Protein AF-A0A656JPW3-F1 (afdb_monomer_lite)

Radius of gyration: 21.82 Å; chains: 1; bounding box: 52×33×57 Å

Foldseek 3Di:
DVVVLVVLLVVCVVDLDLDAPLVVCCVPVNNVRSVVVVVVVVVVVVVVVVVVLVVQLVVCCVVPVVDHSVVSSVVVVVVVVVVVVDDPVVVVVVVVVVVVVVVVVVVVVVVVLVVCLVVVVPCPPDVDDRYPCVCQVCCGVCNVPPVVVVVVVVVVVVVPPPPSVVSSVLSVDPDNVVSD

InterPro domains:
  IPR004841 Amino acid permease/SLC12A domain [PF00324] (1-180)

Secondary structure (DSSP, 8-state):
-HHHHHHHHHHHHHS--S--HHHHHHHHH-HHHHHHHHHHHHHHHHHHHHHHHHHHHHHHHHH-TTS-HHHHHHHHHHHHHHHTTS-HHHHHHHHHHHHHHHHHHHHHHHHHHHHHHHHTTTTTTS----STTHHHHTTSS-TTHHHHHHHHHHHHHHHTTTHHHHHHHHHTSSSHHHH-

pLDDT: mean 81.05, std 12.0, range [49.03, 95.62]

Structure (mmCIF, N/CA/C/O backbone):
data_AF-A0A656JPW3-F1
#
_entry.id   AF-A0A656JPW3-F1
#
loop_
_atom_site.group_PDB
_atom_site.id
_atom_site.type_symbol
_atom_site.label_atom_id
_atom_site.label_alt_id
_atom_site.label_comp_id
_atom_site.label_asym_id
_atom_site.label_entity_id
_atom_site.label_seq_id
_atom_site.pdbx_PDB_ins_code
_atom_site.Cartn_x
_atom_site.Cartn_y
_atom_site.Cartn_z
_atom_site.occupancy
_atom_site.B_iso_or_equiv
_atom_site.auth_seq_id
_atom_site.auth_comp_id
_atom_site.auth_asym_id
_atom_site.auth_atom_id
_atom_site.pdbx_PDB_model_num
ATOM 1 N N . MET A 1 1 ? 6.570 -4.976 11.801 1.00 69.94 1 MET A N 1
ATOM 2 C CA . MET A 1 1 ? 5.221 -5.452 11.426 1.00 69.94 1 MET A CA 1
ATOM 3 C C . MET A 1 1 ? 4.804 -6.684 12.215 1.00 69.94 1 MET A C 1
ATOM 5 O O . MET A 1 1 ? 3.987 -6.514 13.102 1.00 69.94 1 MET A O 1
ATOM 9 N N . TYR A 1 2 ? 5.396 -7.869 12.008 1.00 79.69 2 TYR A N 1
ATOM 10 C CA . TYR A 1 2 ? 4.978 -9.101 12.711 1.00 79.69 2 TYR A CA 1
ATOM 11 C C . TYR A 1 2 ? 4.865 -8.956 14.239 1.00 79.69 2 TYR A C 1
ATOM 13 O O . TYR A 1 2 ? 3.821 -9.241 14.807 1.00 79.69 2 TYR A O 1
ATOM 21 N N . MET A 1 3 ? 5.908 -8.436 14.896 1.00 84.44 3 MET A N 1
ATOM 22 C CA . MET A 1 3 ? 5.901 -8.243 16.354 1.00 84.44 3 MET A CA 1
ATOM 23 C C . MET A 1 3 ? 4.802 -7.277 16.823 1.00 84.44 3 MET A C 1
ATOM 25 O O . MET A 1 3 ? 4.197 -7.504 17.862 1.00 84.44 3 MET A O 1
ATOM 29 N N . VAL A 1 4 ? 4.526 -6.228 16.040 1.00 81.44 4 VAL A N 1
ATOM 30 C CA . VAL A 1 4 ? 3.482 -5.237 16.346 1.00 81.44 4 VAL A CA 1
ATOM 31 C C . VAL A 1 4 ? 2.101 -5.870 16.202 1.00 81.44 4 VAL A C 1
ATOM 33 O O . VAL A 1 4 ? 1.306 -5.780 17.127 1.00 81.44 4 VAL A O 1
ATOM 36 N N . MET A 1 5 ? 1.844 -6.573 15.095 1.00 78.50 5 MET A N 1
ATOM 37 C CA . MET A 1 5 ? 0.571 -7.269 14.869 1.00 78.50 5 MET A CA 1
ATOM 38 C C . MET A 1 5 ? 0.329 -8.368 15.898 1.00 78.50 5 MET A C 1
ATOM 40 O O . MET A 1 5 ? -0.786 -8.522 16.377 1.00 78.50 5 MET A O 1
ATOM 44 N N . ARG A 1 6 ? 1.378 -9.098 16.289 1.00 81.62 6 ARG A N 1
ATOM 45 C CA . ARG A 1 6 ? 1.286 -10.121 17.328 1.00 81.62 6 ARG A CA 1
ATOM 46 C C . ARG A 1 6 ? 0.940 -9.517 18.687 1.00 81.62 6 ARG A C 1
ATOM 48 O O . ARG A 1 6 ? -0.006 -9.972 19.314 1.00 81.62 6 ARG A O 1
ATOM 55 N N . ALA A 1 7 ? 1.671 -8.489 19.123 1.00 81.88 7 ALA A N 1
ATOM 56 C CA . ALA A 1 7 ? 1.372 -7.800 20.379 1.00 81.88 7 ALA A CA 1
ATOM 57 C C . ALA A 1 7 ? -0.050 -7.219 20.371 1.00 81.88 7 ALA A C 1
ATOM 59 O O . ALA A 1 7 ? -0.747 -7.235 21.381 1.00 81.88 7 ALA A O 1
ATOM 60 N N . LEU A 1 8 ? -0.497 -6.740 19.211 1.00 76.12 8 LEU A N 1
ATOM 61 C CA . LEU A 1 8 ? -1.837 -6.216 19.030 1.00 76.12 8 LEU A CA 1
ATOM 62 C C . LEU A 1 8 ? -2.919 -7.302 19.095 1.00 76.12 8 LEU A C 1
ATOM 64 O O . LEU A 1 8 ? -3.927 -7.102 19.765 1.00 76.12 8 LEU A O 1
ATOM 68 N N . GLY A 1 9 ? -2.690 -8.459 18.474 1.00 74.69 9 GLY A N 1
ATOM 69 C CA . GLY A 1 9 ? -3.560 -9.628 18.606 1.00 74.69 9 GLY A CA 1
ATOM 70 C C . GLY A 1 9 ? -3.646 -10.121 20.053 1.00 74.69 9 GLY A C 1
ATOM 71 O O . GLY A 1 9 ? -4.737 -10.392 20.544 1.00 74.69 9 GLY A O 1
ATOM 72 N N . GLU A 1 10 ? -2.522 -10.148 20.775 1.00 79.94 10 GLU A N 1
ATOM 73 C CA . GLU A 1 10 ? -2.488 -10.495 22.203 1.00 79.94 10 GLU A CA 1
ATOM 74 C C . GLU A 1 10 ? -3.318 -9.506 23.051 1.00 79.94 10 GLU A C 1
ATOM 76 O O . GLU A 1 10 ? -4.074 -9.936 23.924 1.00 79.94 10 GLU A O 1
ATOM 81 N N . MET A 1 11 ? -3.262 -8.198 22.756 1.00 79.00 11 MET A N 1
ATOM 82 C CA . MET A 1 11 ? -4.118 -7.189 23.403 1.00 79.00 11 MET A CA 1
ATOM 83 C C . MET A 1 11 ? -5.605 -7.365 23.059 1.00 79.00 11 MET A C 1
ATOM 85 O O . MET A 1 11 ? -6.440 -7.265 23.956 1.00 79.00 11 MET A O 1
ATOM 89 N N . ALA A 1 12 ? -5.933 -7.677 21.801 1.00 72.50 12 ALA A N 1
ATOM 90 C CA . ALA A 1 12 ? -7.311 -7.884 21.350 1.00 72.50 12 ALA A CA 1
ATOM 91 C C . ALA A 1 12 ? -7.969 -9.132 21.955 1.00 72.50 12 ALA A C 1
ATOM 93 O O . ALA A 1 12 ? -9.165 -9.129 22.234 1.00 72.50 12 ALA A O 1
ATOM 94 N N . VAL A 1 13 ? -7.191 -10.189 22.207 1.00 72.38 13 VAL A N 1
ATOM 95 C CA . VAL A 1 13 ? -7.669 -11.386 22.917 1.00 72.38 13 VAL A CA 1
ATOM 96 C C . VAL A 1 13 ? -7.864 -11.109 24.410 1.00 72.38 13 VAL A C 1
ATOM 98 O O . VAL A 1 13 ? -8.792 -11.642 25.017 1.00 72.38 13 VAL A O 1
ATOM 101 N N . HIS A 1 14 ? -6.993 -10.297 25.013 1.00 74.31 14 HIS A N 1
ATOM 102 C CA . HIS A 1 14 ? -7.036 -10.008 26.445 1.00 74.31 14 HIS A CA 1
ATOM 103 C C . HIS A 1 14 ? -8.151 -9.020 26.832 1.00 74.31 14 HIS A C 1
ATOM 105 O O . HIS A 1 14 ? -8.774 -9.188 27.880 1.00 74.31 14 HIS A O 1
ATOM 111 N N . ASP A 1 15 ? -8.404 -7.989 26.023 1.00 71.56 15 ASP A N 1
ATOM 112 C CA . ASP A 1 15 ? -9.469 -7.000 26.244 1.00 71.56 15 ASP A CA 1
ATOM 113 C C . ASP A 1 15 ? -10.287 -6.826 24.952 1.00 71.56 15 ASP A C 1
ATOM 115 O O . ASP A 1 15 ? -10.040 -5.883 24.201 1.00 71.56 15 ASP A O 1
ATOM 119 N N . PRO A 1 16 ? -11.222 -7.751 24.647 1.00 65.69 16 PRO A N 1
ATOM 120 C CA . PRO A 1 16 ? -11.984 -7.743 23.403 1.00 65.69 16 PRO A CA 1
ATOM 121 C C . PRO A 1 16 ? -12.999 -6.600 23.417 1.00 65.69 16 PRO A C 1
ATOM 123 O O . PRO A 1 16 ? -14.153 -6.740 23.825 1.00 65.69 16 PRO A O 1
ATOM 126 N N . VAL A 1 17 ? -12.546 -5.438 22.969 1.00 65.94 17 VAL A N 1
ATOM 127 C CA . VAL A 1 17 ? -13.370 -4.256 22.753 1.00 65.94 17 VAL A CA 1
ATOM 128 C C . VAL A 1 17 ? -13.544 -4.044 21.258 1.00 65.94 17 VAL A C 1
ATOM 130 O O . VAL A 1 17 ? -12.589 -4.122 20.491 1.00 65.94 17 VAL A O 1
ATOM 133 N N . SER A 1 18 ? -14.752 -3.672 20.839 1.00 57.78 18 SER A N 1
ATOM 134 C CA . SER A 1 18 ? -15.059 -3.225 19.471 1.00 57.78 18 SER A CA 1
ATOM 135 C C . SER A 1 18 ? -14.461 -1.840 19.152 1.00 57.78 18 SER A C 1
ATOM 137 O O . SER A 1 18 ? -15.008 -1.072 18.365 1.00 57.78 18 SER A O 1
ATOM 139 N N . GLY A 1 19 ? -13.383 -1.459 19.841 1.00 58.56 19 GLY A N 1
ATOM 140 C CA . GLY A 1 19 ? -12.684 -0.193 19.681 1.00 58.56 19 GLY A CA 1
ATOM 141 C C . GLY A 1 19 ? -11.469 -0.341 18.768 1.00 58.56 19 GLY A C 1
ATOM 142 O O . GLY A 1 19 ? -10.720 -1.307 18.862 1.00 58.56 19 GLY A O 1
ATOM 143 N N . SER A 1 20 ? -11.239 0.666 17.922 1.00 66.44 20 SER A N 1
ATOM 144 C CA . SER A 1 20 ? -10.000 0.822 17.143 1.00 66.44 20 SER A CA 1
ATOM 145 C C . SER A 1 20 ? -8.768 0.945 18.060 1.00 66.44 20 SER A C 1
ATOM 147 O O . SER A 1 20 ? -8.898 1.222 19.250 1.00 66.44 20 SER A O 1
ATOM 149 N N . PHE A 1 21 ? -7.552 0.820 17.522 1.00 75.06 21 PHE A N 1
ATOM 150 C CA . PHE A 1 21 ? -6.268 0.919 18.244 1.00 75.06 21 PHE A CA 1
ATOM 151 C C . PHE A 1 21 ? -6.128 2.134 19.163 1.00 75.06 21 PHE A C 1
ATOM 153 O O . PHE A 1 21 ? -5.465 2.074 20.199 1.00 75.06 21 PHE A O 1
ATOM 160 N N . SER A 1 22 ? -6.793 3.231 18.801 1.00 80.38 22 SER A N 1
ATOM 161 C CA . SER A 1 22 ? -6.929 4.430 19.628 1.00 80.38 22 SER A CA 1
ATOM 162 C C . SER A 1 22 ? -7.501 4.126 21.023 1.00 80.38 22 SER A C 1
ATOM 164 O O . SER A 1 22 ? -7.092 4.750 22.002 1.00 80.38 22 SER A O 1
ATOM 166 N N . HIS A 1 23 ? -8.378 3.128 21.154 1.00 81.94 23 HIS A N 1
ATOM 167 C CA . HIS A 1 23 ? -8.926 2.669 22.428 1.00 81.94 23 HIS A CA 1
ATOM 168 C C . HIS A 1 23 ? -7.860 2.012 23.312 1.00 81.94 23 HIS A C 1
ATOM 170 O O . HIS A 1 23 ? -7.708 2.407 24.468 1.00 81.94 23 HIS A O 1
ATOM 176 N N . TYR A 1 24 ? -7.066 1.078 22.775 1.00 81.50 24 TYR A N 1
ATOM 177 C CA . TYR A 1 24 ? -5.960 0.472 23.525 1.00 81.50 24 TYR A CA 1
ATOM 178 C C . TYR A 1 24 ? -4.934 1.532 23.946 1.00 81.50 24 TYR A C 1
ATOM 180 O O . TYR A 1 24 ? -4.525 1.575 25.106 1.00 81.50 24 TYR A O 1
ATOM 188 N N . ALA A 1 25 ? -4.588 2.462 23.053 1.00 84.94 25 ALA A N 1
ATOM 189 C CA . ALA A 1 25 ? -3.702 3.576 23.390 1.00 84.94 25 ALA A CA 1
ATOM 190 C C . ALA A 1 25 ? -4.302 4.497 24.468 1.00 84.94 25 ALA A C 1
ATOM 192 O O . ALA A 1 25 ? -3.597 4.898 25.391 1.00 84.94 25 ALA A O 1
ATOM 193 N N . THR A 1 26 ? -5.608 4.774 24.416 1.00 85.88 26 THR A N 1
ATOM 194 C CA . THR A 1 26 ? -6.315 5.538 25.457 1.00 85.88 26 THR A CA 1
ATOM 195 C C . THR A 1 26 ? -6.222 4.844 26.811 1.00 85.88 26 THR A C 1
ATOM 197 O O . THR A 1 26 ? -5.930 5.490 27.818 1.00 85.88 26 THR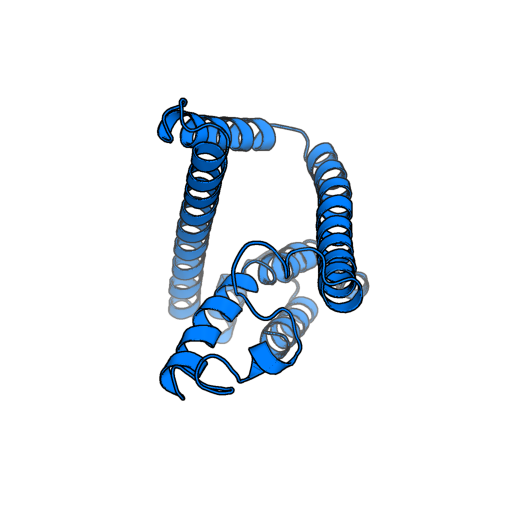 A O 1
ATOM 200 N N . ARG A 1 27 ? -6.452 3.528 26.839 1.00 84.19 27 ARG A N 1
ATOM 201 C CA . ARG A 1 27 ? -6.512 2.737 28.069 1.00 84.19 27 ARG A CA 1
ATOM 202 C C . ARG A 1 27 ? -5.145 2.545 28.722 1.00 84.19 27 ARG A C 1
ATOM 204 O O . ARG A 1 27 ? -5.047 2.672 29.939 1.00 84.19 27 ARG A O 1
ATOM 211 N N . TYR A 1 28 ? -4.108 2.260 27.937 1.00 85.31 28 TYR A N 1
ATOM 212 C CA . TYR A 1 28 ? -2.777 1.929 28.461 1.00 85.31 28 TYR A CA 1
ATOM 213 C C . TYR A 1 28 ? -1.802 3.112 28.502 1.00 85.31 28 TYR A C 1
ATOM 215 O O . TYR A 1 28 ? -0.881 3.104 29.314 1.00 85.31 28 TYR A O 1
ATOM 223 N N . MET A 1 29 ? -1.985 4.129 27.653 1.00 87.56 29 MET A N 1
ATOM 224 C CA . MET A 1 29 ? -1.069 5.279 27.533 1.00 87.56 29 MET A CA 1
ATOM 225 C C . MET A 1 29 ? -1.736 6.629 27.838 1.00 87.56 29 MET A C 1
ATOM 227 O O . MET A 1 29 ? -1.059 7.655 27.897 1.00 87.56 29 MET A O 1
ATOM 231 N N . GLY A 1 30 ? -3.050 6.636 28.067 1.00 90.88 30 GLY A N 1
ATOM 232 C CA . GLY A 1 30 ? -3.829 7.806 28.456 1.00 90.88 30 GLY A CA 1
ATOM 233 C C . GLY A 1 30 ? -4.566 8.494 27.295 1.00 90.88 30 GLY A C 1
ATOM 234 O O . GLY A 1 30 ? -4.285 8.244 26.120 1.00 90.88 30 GLY A O 1
ATOM 235 N N . PRO A 1 31 ? -5.507 9.410 27.604 1.00 90.12 31 PRO A N 1
ATOM 236 C CA . PRO A 1 31 ? -6.435 9.980 26.619 1.00 90.12 31 PRO A CA 1
ATOM 237 C C . PRO A 1 31 ? -5.765 10.718 25.457 1.00 90.12 31 PRO A C 1
ATOM 239 O O . PRO A 1 31 ? -6.225 10.639 24.320 1.00 90.12 31 PRO A O 1
ATOM 242 N N . LEU A 1 32 ? -4.657 11.416 25.726 1.00 91.56 32 LEU A N 1
ATOM 243 C CA . LEU A 1 32 ? -3.935 12.171 24.703 1.00 91.56 32 LEU A CA 1
ATOM 244 C C . LEU A 1 32 ? -3.265 11.248 23.676 1.00 91.56 32 LEU A C 1
ATOM 246 O O . LEU A 1 32 ? -3.325 11.527 22.481 1.00 91.56 32 LEU A O 1
ATOM 250 N N . ALA A 1 33 ? -2.682 10.132 24.122 1.00 89.19 33 ALA A N 1
ATOM 251 C CA . ALA A 1 33 ? -2.064 9.151 23.232 1.00 89.19 33 ALA A CA 1
ATOM 252 C C . ALA A 1 33 ? -3.105 8.512 22.302 1.00 89.19 33 ALA A C 1
ATOM 254 O O . ALA A 1 33 ? -2.881 8.411 21.096 1.00 89.19 33 ALA A O 1
ATOM 255 N N . GLY A 1 34 ? -4.272 8.159 22.845 1.00 87.19 34 GLY A N 1
ATOM 256 C CA . GLY A 1 34 ? -5.393 7.655 22.057 1.00 87.19 34 GLY A CA 1
ATOM 257 C C . GLY A 1 34 ? -5.899 8.652 21.019 1.00 87.19 34 GLY A C 1
ATOM 258 O O . GLY A 1 34 ? -6.069 8.287 19.854 1.00 87.19 34 GLY A O 1
ATOM 259 N N . PHE A 1 35 ? -6.085 9.916 21.408 1.00 88.88 35 PHE A N 1
ATOM 260 C CA . PHE A 1 35 ? -6.521 10.979 20.499 1.00 88.88 35 PHE A CA 1
ATOM 261 C C . PHE A 1 35 ? -5.536 11.192 19.343 1.00 88.88 35 PHE A C 1
ATOM 263 O O . PHE A 1 35 ? -5.941 11.189 18.181 1.00 88.88 35 PHE A O 1
ATOM 270 N N . VAL A 1 36 ? -4.241 11.333 19.645 1.00 93.06 36 VAL A N 1
ATOM 271 C CA . VAL A 1 36 ? -3.200 11.536 18.625 1.00 93.06 36 VAL A CA 1
ATOM 272 C C . VAL A 1 36 ? -3.123 10.337 17.683 1.00 93.06 36 VAL A C 1
ATOM 274 O O . VAL A 1 36 ? -3.071 10.528 16.468 1.00 93.06 36 VAL A O 1
ATOM 277 N N . LEU A 1 37 ? -3.164 9.112 18.215 1.00 89.88 37 LEU A N 1
ATOM 278 C CA . LEU A 1 37 ? -3.122 7.896 17.404 1.00 89.88 37 LEU A CA 1
ATOM 279 C C . LEU A 1 37 ? -4.338 7.794 16.475 1.00 89.88 37 LEU A C 1
ATOM 281 O O . LEU A 1 37 ? -4.177 7.499 15.295 1.00 89.88 37 LEU A O 1
ATOM 285 N N . GLY A 1 38 ? -5.538 8.084 16.988 1.00 87.38 38 GLY A N 1
ATOM 286 C CA . GLY A 1 38 ? -6.774 8.051 16.205 1.00 87.38 38 GLY A CA 1
ATOM 287 C C . GLY A 1 38 ? -6.758 9.043 15.042 1.00 87.38 38 GLY A C 1
ATOM 288 O O . GLY A 1 38 ? -7.073 8.672 13.914 1.00 87.38 38 GLY A O 1
ATOM 289 N N . TRP A 1 39 ? -6.323 10.283 15.282 1.00 91.94 39 TRP A N 1
ATOM 290 C CA . TRP A 1 39 ? -6.190 11.277 14.213 1.00 91.94 39 TRP A CA 1
ATOM 291 C C . TRP A 1 39 ? -5.082 10.945 13.224 1.00 91.94 39 TRP A C 1
ATOM 293 O O . TRP A 1 39 ? -5.279 11.100 12.023 1.00 91.94 39 TRP A O 1
ATOM 303 N N . THR A 1 40 ? -3.937 10.464 13.708 1.00 90.38 40 THR A N 1
ATOM 304 C CA . THR A 1 40 ? -2.831 10.041 12.836 1.00 90.38 40 THR A CA 1
ATOM 305 C C . THR A 1 40 ? -3.289 8.942 11.883 1.00 90.38 40 THR A C 1
ATOM 307 O O . THR A 1 40 ? -3.029 9.031 10.689 1.00 90.38 40 THR A O 1
ATOM 310 N N . TYR A 1 41 ? -4.040 7.965 12.392 1.00 87.12 41 TYR A N 1
ATOM 311 C CA . TYR A 1 41 ? -4.632 6.901 11.586 1.00 87.12 41 TYR A CA 1
ATOM 312 C C . TYR A 1 41 ? -5.666 7.429 10.582 1.00 87.12 41 TYR A C 1
ATOM 314 O O . TYR A 1 41 ? -5.639 7.073 9.410 1.00 87.12 41 TYR A O 1
ATOM 322 N N . ALA A 1 42 ? -6.547 8.344 10.999 1.00 88.94 42 ALA A N 1
ATOM 323 C CA . ALA A 1 42 ? -7.513 8.952 10.083 1.00 88.94 42 ALA A CA 1
ATOM 324 C C . ALA A 1 42 ? -6.827 9.703 8.924 1.00 88.94 42 ALA A C 1
ATOM 326 O O . ALA A 1 42 ? -7.245 9.580 7.773 1.00 88.94 42 ALA A O 1
ATOM 327 N N . PHE A 1 43 ? -5.761 10.458 9.205 1.00 91.75 43 PHE A N 1
ATOM 328 C CA . PHE A 1 43 ? -4.980 11.134 8.167 1.00 91.75 43 PHE A CA 1
ATOM 329 C C . PHE A 1 43 ? -4.243 10.153 7.259 1.00 91.75 43 PHE A C 1
ATOM 331 O O . PHE A 1 43 ? -4.211 10.360 6.048 1.00 91.75 43 PHE A O 1
ATOM 338 N N . GLU A 1 44 ? -3.678 9.091 7.825 1.00 89.62 44 GLU A N 1
ATOM 339 C CA . GLU A 1 44 ? -3.016 8.028 7.074 1.00 89.62 44 GLU A CA 1
ATOM 340 C C . GLU A 1 44 ? -3.981 7.369 6.077 1.00 89.62 44 GLU A C 1
ATOM 342 O O . GLU A 1 44 ? -3.690 7.360 4.881 1.00 89.62 44 GLU A O 1
ATOM 347 N N . MET A 1 45 ? -5.186 6.995 6.511 1.00 88.00 45 MET A N 1
ATOM 348 C CA . MET A 1 45 ? -6.233 6.453 5.636 1.00 88.00 45 MET A CA 1
ATOM 349 C C . MET A 1 45 ? -6.638 7.405 4.498 1.00 88.00 45 MET A C 1
ATOM 351 O O . MET A 1 45 ? -6.837 6.974 3.360 1.00 88.00 45 MET A O 1
ATOM 355 N N . ILE A 1 46 ? -6.727 8.715 4.763 1.00 91.25 46 ILE A N 1
ATOM 356 C CA . ILE A 1 46 ? -7.006 9.719 3.720 1.00 91.25 46 ILE A CA 1
ATOM 357 C C . ILE A 1 46 ? -5.867 9.769 2.695 1.00 91.25 46 ILE A C 1
ATOM 359 O O . ILE A 1 46 ? -6.118 9.805 1.490 1.00 91.25 46 ILE A O 1
ATOM 363 N N . ILE A 1 47 ? -4.617 9.776 3.160 1.00 91.81 47 ILE A N 1
ATOM 364 C CA . ILE A 1 47 ? -3.437 9.844 2.292 1.00 91.81 47 ILE A CA 1
ATOM 365 C C . ILE A 1 47 ? -3.339 8.593 1.415 1.00 91.81 47 ILE A C 1
ATOM 367 O O . ILE A 1 47 ? -3.101 8.726 0.215 1.00 91.81 47 ILE A O 1
ATOM 371 N N . VAL A 1 48 ? -3.563 7.402 1.977 1.00 90.25 48 VAL A N 1
ATOM 372 C CA . VAL A 1 48 ? -3.565 6.133 1.230 1.00 90.25 48 VAL A CA 1
ATOM 373 C C . VAL A 1 48 ? -4.639 6.150 0.142 1.00 90.25 48 VAL A C 1
ATOM 375 O O . VAL A 1 48 ? -4.339 5.884 -1.019 1.00 90.25 48 VAL A O 1
ATOM 378 N N . CYS A 1 49 ? -5.859 6.583 0.471 1.00 89.94 49 CYS A N 1
ATOM 379 C CA . CYS A 1 49 ? -6.941 6.713 -0.507 1.00 89.94 49 CYS A CA 1
ATOM 380 C C . CYS A 1 49 ? -6.567 7.650 -1.673 1.00 89.94 49 CYS A C 1
ATOM 382 O O . CYS A 1 49 ? -6.777 7.323 -2.844 1.00 89.94 49 CYS A O 1
ATOM 384 N N . LEU A 1 50 ? -5.952 8.802 -1.381 1.00 91.50 50 LEU A N 1
ATOM 385 C CA . LEU A 1 50 ? -5.471 9.724 -2.415 1.00 91.50 50 LEU A CA 1
ATOM 386 C C . LEU A 1 50 ? -4.355 9.110 -3.269 1.00 91.50 50 LEU A C 1
ATOM 388 O O . LEU A 1 50 ? -4.328 9.328 -4.486 1.00 91.50 50 LEU A O 1
ATOM 392 N N . ALA A 1 51 ? -3.446 8.353 -2.653 1.00 91.31 51 ALA A N 1
ATOM 393 C CA . ALA A 1 51 ? -2.371 7.661 -3.351 1.00 91.31 51 ALA A CA 1
ATOM 394 C C . ALA A 1 51 ? -2.927 6.619 -4.333 1.00 91.31 51 ALA A C 1
ATOM 396 O O . ALA A 1 51 ? -2.537 6.629 -5.502 1.00 91.31 51 ALA A O 1
ATOM 397 N N . ASP A 1 52 ? -3.892 5.802 -3.910 1.00 90.94 52 ASP A N 1
ATOM 398 C CA . ASP A 1 52 ? -4.508 4.762 -4.742 1.00 90.94 52 ASP A CA 1
ATOM 399 C C . ASP A 1 52 ? -5.276 5.346 -5.931 1.00 90.94 52 ASP A C 1
ATOM 401 O O . ASP A 1 52 ? -5.101 4.911 -7.073 1.00 90.94 52 ASP A O 1
ATOM 405 N N . VAL A 1 53 ? -6.081 6.386 -5.700 1.00 92.38 53 VAL A N 1
ATOM 406 C CA . VAL A 1 53 ? -6.830 7.068 -6.768 1.00 92.38 53 VAL A CA 1
ATOM 407 C C . VAL A 1 53 ? -5.879 7.736 -7.768 1.00 92.38 53 VAL A C 1
ATOM 409 O O . VAL A 1 53 ? -6.111 7.700 -8.981 1.00 92.38 53 VAL A O 1
ATOM 412 N N . THR A 1 54 ? -4.774 8.307 -7.284 1.00 92.06 54 THR A N 1
ATOM 413 C CA . THR A 1 54 ? -3.737 8.896 -8.141 1.00 92.06 54 THR A CA 1
ATOM 414 C C . THR A 1 54 ? -3.024 7.825 -8.963 1.00 92.06 54 THR A C 1
ATOM 416 O O . THR A 1 54 ? -2.863 7.997 -10.173 1.00 92.06 54 THR A O 1
ATOM 419 N N . ALA A 1 55 ? -2.636 6.709 -8.342 1.00 91.62 55 ALA A N 1
ATOM 420 C CA . ALA A 1 55 ? -2.006 5.580 -9.019 1.00 91.62 55 ALA A CA 1
ATOM 421 C C . ALA A 1 55 ? -2.923 5.011 -10.110 1.00 91.62 55 ALA A C 1
ATOM 423 O O . ALA A 1 55 ? -2.488 4.847 -11.251 1.00 91.62 55 ALA A O 1
ATOM 424 N N . PHE A 1 56 ? -4.209 4.816 -9.807 1.00 92.94 56 PHE A N 1
ATOM 425 C CA . PHE A 1 56 ? -5.217 4.408 -10.785 1.00 92.94 56 PHE A CA 1
ATOM 426 C C . PHE A 1 56 ? -5.285 5.378 -11.973 1.00 92.94 56 PHE A C 1
ATOM 428 O O . PHE A 1 56 ? -5.216 4.952 -13.125 1.00 92.94 56 PHE A O 1
ATOM 435 N N . GLY A 1 57 ? -5.344 6.688 -11.714 1.00 92.00 57 GLY A N 1
ATOM 436 C CA . GLY A 1 57 ? -5.354 7.707 -12.765 1.00 92.00 57 GLY A CA 1
ATOM 437 C C . GLY A 1 57 ? -4.094 7.701 -13.640 1.00 92.00 57 GLY A C 1
ATOM 438 O O . GLY A 1 57 ? -4.186 7.916 -14.850 1.00 92.00 57 GLY A O 1
ATOM 439 N N . ILE A 1 58 ? -2.920 7.429 -13.061 1.00 92.50 58 ILE A N 1
ATOM 440 C CA . ILE A 1 58 ? -1.658 7.285 -13.804 1.00 92.50 58 ILE A CA 1
ATOM 441 C C . ILE A 1 58 ? -1.702 6.045 -14.700 1.00 92.50 58 ILE A C 1
ATOM 443 O O . ILE A 1 58 ? -1.406 6.156 -15.890 1.00 92.50 58 ILE A O 1
ATOM 447 N N . TYR A 1 59 ? -2.108 4.889 -14.167 1.00 92.44 59 TYR A N 1
ATOM 448 C CA . TYR A 1 59 ? -2.196 3.654 -14.947 1.00 92.44 59 TYR A CA 1
ATOM 449 C C . TYR A 1 59 ? -3.202 3.775 -16.086 1.00 92.44 59 TYR A C 1
ATOM 451 O O . TYR A 1 59 ? -2.876 3.458 -17.227 1.00 92.44 59 TYR A O 1
ATOM 459 N N . MET A 1 60 ? -4.397 4.298 -15.824 1.00 93.69 60 MET A N 1
ATOM 460 C CA . MET A 1 60 ? -5.391 4.479 -16.878 1.00 93.69 60 MET A CA 1
ATOM 461 C C . MET A 1 60 ? -4.939 5.496 -17.926 1.00 93.69 60 MET A C 1
ATOM 463 O O . MET A 1 60 ? -5.209 5.296 -19.102 1.00 93.69 60 MET A O 1
ATOM 467 N N . GLY A 1 61 ? -4.190 6.534 -17.540 1.00 91.31 61 GLY A N 1
ATOM 468 C CA . GLY A 1 61 ? -3.567 7.457 -18.492 1.00 91.31 61 GLY A CA 1
ATOM 469 C C . GLY A 1 61 ? -2.460 6.821 -19.343 1.00 91.31 61 GLY A C 1
ATOM 470 O O . GLY A 1 61 ? -2.243 7.253 -20.469 1.00 91.31 61 GLY A O 1
ATOM 471 N N . PHE A 1 62 ? -1.777 5.789 -18.839 1.00 91.00 62 PHE A N 1
ATOM 472 C CA . PHE A 1 62 ? -0.800 5.021 -19.615 1.00 91.00 62 PHE A CA 1
ATOM 473 C C . PHE A 1 62 ? -1.475 4.158 -20.694 1.00 91.00 62 PHE A C 1
ATOM 475 O O . PHE A 1 62 ? -0.998 4.114 -21.825 1.00 91.00 62 PHE A O 1
ATOM 482 N N . TRP A 1 63 ? -2.597 3.508 -20.369 1.00 91.88 63 TRP A N 1
ATOM 483 C CA . TRP A 1 63 ? -3.342 2.658 -21.311 1.00 91.88 63 TRP A CA 1
ATOM 484 C C . TRP A 1 63 ? -4.269 3.446 -22.247 1.00 91.88 63 TRP A C 1
ATOM 486 O O . TRP A 1 63 ? -4.422 3.089 -23.412 1.00 91.88 63 TRP A O 1
ATOM 496 N N . PHE A 1 64 ? -4.874 4.523 -21.744 1.00 93.12 64 PHE A N 1
ATOM 497 C CA . PHE A 1 64 ? -5.834 5.378 -22.446 1.00 93.12 64 PHE A CA 1
ATOM 498 C C . PHE A 1 64 ? -5.362 6.841 -22.427 1.00 93.12 64 PHE A C 1
ATOM 500 O O . PHE A 1 64 ? -5.964 7.679 -21.748 1.00 93.12 64 PHE A O 1
ATOM 507 N N . PRO A 1 65 ? -4.293 7.174 -23.171 1.00 90.50 65 PRO A N 1
ATOM 508 C CA . PRO A 1 65 ? -3.681 8.504 -23.141 1.00 90.50 65 PRO A CA 1
ATOM 509 C C . PRO A 1 65 ? -4.587 9.614 -23.690 1.00 90.50 65 PRO A C 1
ATOM 511 O O . PRO A 1 65 ? -4.403 10.782 -23.356 1.00 90.50 65 PRO A O 1
ATOM 514 N N . GLU A 1 66 ? -5.577 9.261 -24.512 1.00 93.19 66 GLU A N 1
ATOM 515 C CA . GLU A 1 66 ? -6.543 10.203 -25.088 1.00 93.19 66 GLU A CA 1
ATOM 516 C C . GLU A 1 66 ? -7.573 10.705 -24.064 1.00 93.19 66 GLU A C 1
ATOM 518 O O . GLU A 1 66 ? -8.181 11.758 -24.256 1.00 93.19 66 GLU A O 1
ATOM 523 N N . VAL A 1 67 ? -7.769 9.974 -22.960 1.00 92.31 67 VAL A N 1
ATOM 524 C CA . VAL A 1 67 ? -8.758 10.314 -21.934 1.00 92.31 67 VAL A CA 1
ATOM 525 C C . VAL A 1 67 ? -8.089 11.131 -20.824 1.00 92.31 67 VAL A C 1
ATOM 527 O O . VAL A 1 67 ? -7.152 10.651 -20.178 1.00 92.31 67 VAL A O 1
ATOM 530 N N . PRO A 1 68 ? -8.574 12.352 -20.526 1.00 91.75 68 PRO A N 1
ATOM 531 C CA . PRO A 1 68 ? -8.053 13.149 -19.425 1.00 91.75 68 PRO A CA 1
ATOM 532 C C . PRO A 1 68 ? -8.071 12.404 -18.084 1.00 91.75 68 PRO A C 1
ATOM 534 O O . PRO A 1 68 ? -9.095 11.865 -17.665 1.00 91.75 68 PRO A O 1
ATOM 537 N N . ARG A 1 69 ? -6.948 12.452 -17.354 1.00 89.00 69 ARG A N 1
ATOM 538 C CA . ARG A 1 69 ? -6.760 11.745 -16.070 1.00 89.00 69 ARG A CA 1
ATOM 539 C C . ARG A 1 69 ? -7.848 12.026 -15.027 1.00 89.00 69 ARG A C 1
ATOM 541 O O . ARG A 1 69 ? -8.204 11.130 -14.270 1.00 89.00 69 ARG A O 1
ATOM 548 N N . TRP A 1 70 ? -8.401 13.241 -14.998 1.00 90.75 70 TRP A N 1
ATOM 549 C CA . TRP A 1 70 ? -9.452 13.612 -14.045 1.00 90.75 70 TRP A CA 1
ATOM 550 C C . TRP A 1 70 ? -10.741 12.793 -14.224 1.00 90.75 70 TRP A C 1
ATOM 552 O O . TRP A 1 70 ? -11.443 12.557 -13.244 1.00 90.75 70 TRP A O 1
ATOM 562 N N . ILE A 1 71 ? -11.031 12.314 -15.441 1.00 93.44 71 ILE A N 1
ATOM 563 C CA . ILE A 1 71 ? -12.208 11.479 -15.723 1.00 93.44 71 ILE A CA 1
ATOM 564 C C . ILE A 1 71 ? -12.057 10.123 -15.034 1.00 93.44 71 ILE A C 1
ATOM 566 O O . ILE A 1 71 ? -12.985 9.667 -14.372 1.00 93.44 71 ILE A O 1
ATOM 570 N N . TRP A 1 72 ? -10.874 9.509 -15.128 1.00 93.75 72 TRP A N 1
ATOM 571 C CA . TRP A 1 72 ? -10.575 8.245 -14.451 1.00 93.75 72 TRP A CA 1
ATOM 572 C C . TRP A 1 72 ? -10.627 8.380 -12.930 1.00 93.75 72 TRP A C 1
ATOM 574 O O . TRP A 1 72 ? -11.207 7.529 -12.260 1.00 93.75 72 TRP A O 1
ATOM 584 N N . VAL A 1 73 ? -10.080 9.478 -12.399 1.00 91.94 73 VAL A N 1
ATOM 585 C CA . VAL A 1 73 ? -10.114 9.804 -10.966 1.00 91.94 73 VAL A CA 1
ATOM 586 C C . VAL A 1 73 ? -11.551 9.969 -10.461 1.00 91.94 73 VAL A C 1
ATOM 588 O O . VAL A 1 73 ? -11.919 9.361 -9.461 1.00 91.94 73 VAL A O 1
ATOM 591 N N . LEU A 1 74 ? -12.397 10.738 -11.151 1.00 93.56 74 LEU A N 1
ATOM 592 C CA . LEU A 1 74 ? -13.803 10.863 -10.754 1.00 93.56 74 LEU A CA 1
ATOM 593 C C . LEU A 1 74 ? -14.554 9.538 -10.910 1.00 93.56 74 LEU A C 1
ATOM 595 O O . LEU A 1 74 ? -15.328 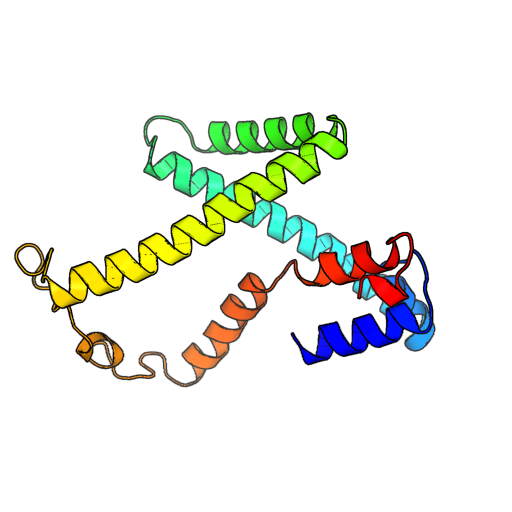9.171 -10.030 1.00 93.56 74 LEU A O 1
ATOM 599 N N . GLY A 1 75 ? -14.306 8.806 -11.996 1.00 93.75 75 GLY A N 1
ATOM 600 C CA . GLY A 1 75 ? -14.945 7.522 -12.267 1.00 93.75 75 GLY A CA 1
ATOM 601 C C . GLY A 1 75 ? -14.715 6.510 -11.149 1.00 93.75 75 GLY A C 1
ATOM 602 O O . GLY A 1 75 ? -15.675 5.903 -10.678 1.00 93.75 75 GLY A O 1
ATOM 603 N N . ILE A 1 76 ? -13.473 6.369 -10.672 1.00 91.38 76 ILE A N 1
ATOM 604 C CA . ILE A 1 76 ? -13.165 5.426 -9.591 1.00 91.38 76 ILE A CA 1
ATOM 605 C C . ILE A 1 76 ? -13.772 5.866 -8.254 1.00 91.38 76 ILE A C 1
ATOM 607 O O . ILE A 1 76 ? -14.303 5.032 -7.527 1.00 91.38 76 ILE A O 1
ATOM 611 N N . VAL A 1 77 ? -13.791 7.171 -7.958 1.00 91.00 77 VAL A N 1
ATOM 612 C CA . VAL A 1 77 ? -14.422 7.709 -6.740 1.00 91.00 77 VAL A CA 1
ATOM 613 C C . VAL A 1 77 ? -15.929 7.444 -6.735 1.00 91.00 77 VAL A C 1
ATOM 615 O O . VAL A 1 77 ? -16.461 6.964 -5.735 1.00 91.00 77 VAL A O 1
ATOM 618 N N . PHE A 1 78 ? -16.622 7.698 -7.849 1.00 91.94 78 PHE A N 1
ATOM 619 C CA . PHE A 1 78 ? -18.052 7.398 -7.963 1.00 91.94 78 PHE A CA 1
ATOM 620 C C . PHE A 1 78 ? -18.335 5.897 -7.910 1.00 91.94 78 PHE A C 1
ATOM 622 O O . PHE A 1 78 ? -19.306 5.494 -7.273 1.00 91.94 78 PHE A O 1
ATOM 629 N N . LEU A 1 79 ? -17.491 5.068 -8.531 1.00 89.19 79 LEU A N 1
ATOM 630 C CA . LEU A 1 79 ? -17.624 3.614 -8.480 1.00 89.19 79 LEU A CA 1
ATOM 631 C C . LEU A 1 79 ? -17.492 3.093 -7.044 1.00 89.19 79 LEU A C 1
ATOM 633 O O . LEU A 1 79 ? -18.348 2.336 -6.597 1.00 89.19 79 LEU A O 1
ATOM 637 N N . ILE A 1 80 ? -16.464 3.525 -6.310 1.00 85.69 80 ILE A N 1
ATOM 638 C CA . ILE A 1 80 ? -16.266 3.148 -4.903 1.00 85.69 80 ILE A CA 1
ATOM 639 C C . ILE A 1 80 ? -17.435 3.655 -4.051 1.00 85.69 80 ILE A C 1
ATOM 641 O O . ILE A 1 80 ? -17.989 2.902 -3.255 1.00 85.69 80 ILE A O 1
ATOM 645 N N . GLY A 1 81 ? -17.866 4.903 -4.255 1.00 86.50 81 GLY A N 1
ATOM 646 C CA . GLY A 1 81 ? -19.028 5.464 -3.567 1.00 86.50 81 GLY A CA 1
ATOM 647 C C . GLY A 1 81 ? -20.312 4.668 -3.819 1.00 86.50 81 GLY A C 1
ATOM 648 O O . GLY A 1 81 ? -21.082 4.442 -2.890 1.00 86.50 81 GLY A O 1
ATOM 649 N N . ALA A 1 82 ? -20.523 4.189 -5.046 1.00 86.06 82 ALA A N 1
ATOM 650 C CA . ALA A 1 82 ? -21.652 3.330 -5.391 1.00 86.06 82 ALA A CA 1
ATOM 651 C C . ALA A 1 82 ? -21.533 1.934 -4.761 1.00 86.06 82 ALA A C 1
ATOM 653 O O . ALA A 1 82 ? -22.514 1.425 -4.223 1.00 86.06 82 ALA A O 1
ATOM 654 N N . LEU A 1 83 ? -20.339 1.333 -4.770 1.00 81.31 83 LEU A N 1
ATOM 655 C CA . LEU A 1 83 ? -20.082 0.039 -4.130 1.00 81.31 83 LEU A CA 1
ATOM 656 C C . LEU A 1 83 ? -20.297 0.091 -2.615 1.00 81.31 83 LEU A C 1
ATOM 658 O O . LEU A 1 83 ? -20.829 -0.863 -2.053 1.00 81.31 83 LEU A O 1
ATOM 662 N N . ASN A 1 84 ? -19.981 1.214 -1.966 1.00 82.12 84 ASN A N 1
ATOM 663 C CA . ASN A 1 84 ? -20.260 1.423 -0.542 1.00 82.12 84 ASN A CA 1
ATOM 664 C C . ASN A 1 84 ? -21.762 1.407 -0.207 1.00 82.12 84 ASN A C 1
ATOM 666 O O . ASN A 1 84 ? -22.126 1.214 0.950 1.00 82.12 84 ASN A O 1
ATOM 670 N N . LEU A 1 85 ? -22.641 1.597 -1.197 1.00 81.81 85 LEU A N 1
ATOM 671 C CA . LEU A 1 85 ? -24.094 1.485 -1.038 1.00 81.81 85 LEU A CA 1
ATOM 672 C C . LEU A 1 85 ? -24.611 0.061 -1.321 1.00 81.81 85 LEU A C 1
ATOM 674 O O . LEU A 1 85 ? -25.786 -0.225 -1.079 1.00 81.81 85 LEU A O 1
ATOM 678 N N . CYS A 1 86 ? -23.771 -0.837 -1.844 1.00 77.75 86 CYS A N 1
ATOM 679 C CA . CYS A 1 86 ? -24.132 -2.226 -2.112 1.00 77.75 86 CYS A CA 1
ATOM 680 C C . CYS A 1 86 ? -24.066 -3.098 -0.844 1.00 77.75 86 CYS A C 1
ATOM 682 O O . CYS A 1 86 ? -23.404 -2.787 0.141 1.00 77.75 86 CYS A O 1
ATOM 684 N N . ASN A 1 87 ? -24.773 -4.232 -0.872 1.00 69.69 87 ASN A N 1
ATOM 685 C CA . ASN A 1 87 ? -24.830 -5.169 0.250 1.00 69.69 87 ASN A CA 1
ATOM 686 C C . ASN A 1 87 ? -23.439 -5.768 0.547 1.00 69.69 87 ASN A C 1
ATOM 688 O O . ASN A 1 87 ? -22.823 -6.363 -0.338 1.00 69.69 87 ASN A O 1
ATOM 692 N N . VAL A 1 88 ? -22.999 -5.677 1.809 1.00 69.62 88 VAL A N 1
ATOM 693 C CA . VAL A 1 88 ? -21.727 -6.202 2.354 1.00 69.62 88 VAL A CA 1
ATOM 694 C C . VAL A 1 88 ? -21.391 -7.637 1.936 1.00 69.62 88 VAL A C 1
ATOM 696 O O . VAL A 1 88 ? -20.219 -7.984 1.811 1.00 69.62 88 VAL A O 1
ATOM 699 N N . LYS A 1 89 ? -22.392 -8.477 1.652 1.00 69.88 89 LYS A N 1
ATOM 700 C CA . LYS A 1 89 ? -22.151 -9.846 1.176 1.00 69.88 89 LYS A CA 1
ATOM 701 C C . LYS A 1 89 ? -21.505 -9.896 -0.217 1.00 69.88 89 LYS A C 1
ATOM 703 O O . LYS A 1 89 ? -20.629 -10.722 -0.452 1.00 69.88 89 LYS A O 1
ATOM 708 N N . VAL A 1 90 ? -21.907 -9.003 -1.123 1.00 71.81 90 VAL A N 1
ATOM 709 C CA . VAL A 1 90 ? -21.366 -8.931 -2.495 1.00 71.81 90 VAL A CA 1
ATOM 710 C C . VAL A 1 90 ? -19.916 -8.450 -2.478 1.00 71.81 90 VAL A C 1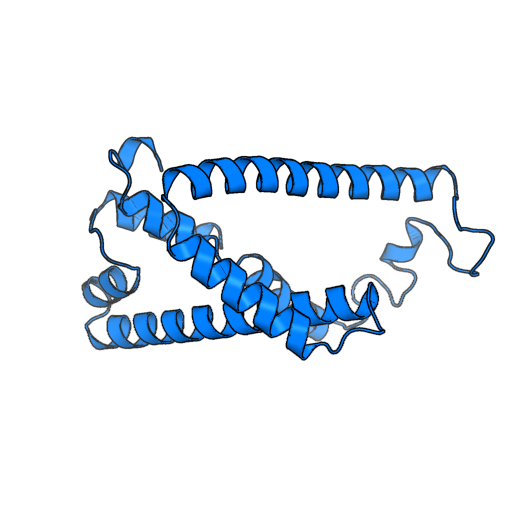
ATOM 712 O O . VAL A 1 90 ? -19.101 -8.899 -3.285 1.00 71.81 90 VAL A O 1
ATOM 715 N N . PHE A 1 91 ? -19.580 -7.576 -1.528 1.00 72.88 91 PHE A N 1
ATOM 716 C CA . PHE A 1 91 ? -18.221 -7.081 -1.340 1.00 72.88 91 PHE A CA 1
ATOM 717 C C . PHE A 1 91 ? -17.249 -8.219 -1.000 1.00 72.88 91 PHE A C 1
ATOM 719 O O . PHE A 1 91 ? -16.263 -8.403 -1.711 1.00 72.88 91 PHE A O 1
ATOM 726 N N . GLY A 1 92 ? -17.577 -9.043 0.002 1.00 73.62 92 GLY A N 1
ATOM 727 C CA . GLY A 1 92 ? -16.717 -10.157 0.419 1.00 73.62 92 GLY A CA 1
ATOM 728 C C . GLY A 1 92 ? -16.495 -11.208 -0.676 1.00 73.62 92 GLY A C 1
ATOM 729 O O . GLY A 1 92 ? -15.375 -11.678 -0.868 1.00 73.62 92 GLY A O 1
ATOM 730 N N . GLU A 1 93 ? -17.534 -11.547 -1.449 1.00 81.56 93 GLU A N 1
ATOM 731 C CA . GLU A 1 93 ? -17.389 -12.467 -2.589 1.00 81.56 93 GLU A CA 1
ATOM 732 C C . GLU A 1 93 ? -16.501 -11.864 -3.692 1.00 81.56 93 GLU A C 1
ATOM 734 O O . GLU A 1 93 ? -15.619 -12.544 -4.217 1.00 81.56 93 GLU A O 1
ATOM 739 N N . THR A 1 94 ? -16.678 -10.578 -4.014 1.00 79.88 94 THR A N 1
ATOM 740 C CA . THR A 1 94 ? -15.864 -9.879 -5.025 1.00 79.88 94 THR A CA 1
ATOM 741 C C . THR A 1 94 ? -14.395 -9.812 -4.611 1.00 79.88 94 THR A C 1
ATOM 743 O O . THR A 1 94 ? -13.504 -10.078 -5.419 1.00 79.88 94 THR A O 1
ATOM 746 N N . GLU A 1 95 ? -14.128 -9.500 -3.345 1.00 81.06 95 GLU A N 1
ATOM 747 C CA . GLU A 1 95 ? -12.777 -9.426 -2.793 1.00 81.06 95 GLU A CA 1
ATOM 748 C C . GLU A 1 95 ? -12.058 -10.778 -2.844 1.00 81.06 95 GLU A C 1
ATOM 750 O O . GLU A 1 95 ? -10.877 -10.838 -3.203 1.00 81.06 95 GLU A O 1
ATOM 755 N N . PHE A 1 96 ? -12.770 -11.874 -2.570 1.00 81.44 96 PHE A N 1
ATOM 756 C CA . PHE A 1 96 ? -12.225 -13.226 -2.682 1.00 81.44 96 PHE A CA 1
ATOM 757 C C . PHE A 1 96 ? -11.757 -13.535 -4.112 1.00 81.44 96 PHE A C 1
ATOM 759 O O . PHE A 1 96 ? -10.611 -13.947 -4.320 1.00 81.44 96 PHE A O 1
ATOM 766 N N . TRP A 1 97 ? -12.598 -13.269 -5.116 1.00 88.94 97 TRP A N 1
ATOM 767 C CA . TRP A 1 97 ? -12.244 -13.485 -6.523 1.00 88.94 97 TRP A CA 1
ATOM 768 C C . TRP A 1 97 ? -11.094 -12.585 -6.986 1.00 88.94 97 TRP A C 1
ATOM 770 O O . TRP A 1 97 ? -10.164 -13.056 -7.647 1.00 88.94 97 TRP A O 1
ATOM 780 N N . LEU A 1 98 ? -11.107 -11.305 -6.603 1.00 86.62 98 LEU A N 1
ATOM 781 C CA . LEU A 1 98 ? -10.014 -10.377 -6.903 1.00 86.62 98 LEU A CA 1
ATOM 782 C C . LEU A 1 98 ? -8.704 -10.799 -6.229 1.00 86.62 98 LEU A C 1
ATOM 784 O O . LEU A 1 98 ? -7.634 -10.615 -6.807 1.00 86.62 98 LEU A O 1
ATOM 788 N N . SER A 1 99 ? -8.759 -11.396 -5.040 1.00 88.12 99 SER A N 1
ATOM 789 C CA . SER A 1 99 ? -7.576 -11.912 -4.346 1.00 88.12 99 SER A CA 1
ATOM 790 C C . SER A 1 99 ? -6.975 -13.121 -5.059 1.00 88.12 99 SER A C 1
ATOM 792 O O . SER A 1 99 ? -5.758 -13.169 -5.243 1.00 88.12 99 SER A O 1
ATOM 794 N N . ILE A 1 100 ? -7.805 -14.048 -5.556 1.00 92.88 100 ILE A N 1
ATOM 795 C CA . ILE A 1 100 ? -7.339 -15.153 -6.414 1.00 92.88 100 ILE A CA 1
ATOM 796 C C . ILE A 1 100 ? -6.637 -14.599 -7.656 1.00 92.88 100 ILE A C 1
ATOM 798 O O . ILE A 1 100 ? -5.532 -15.036 -7.985 1.00 92.88 100 ILE A O 1
ATOM 802 N N . LEU A 1 101 ? -7.236 -13.602 -8.315 1.00 92.62 101 LEU A N 1
ATOM 803 C CA . LEU A 1 101 ? -6.636 -12.950 -9.477 1.00 92.62 101 LEU A CA 1
ATOM 804 C C . LEU A 1 101 ? -5.266 -12.347 -9.133 1.00 92.62 101 LEU A C 1
ATOM 806 O O . LEU A 1 101 ? -4.291 -12.637 -9.823 1.00 92.62 101 LEU A O 1
ATOM 810 N N . LYS A 1 102 ? -5.163 -11.576 -8.043 1.00 90.56 102 LYS A N 1
ATOM 811 C CA . LYS A 1 102 ? -3.904 -10.961 -7.584 1.00 90.56 102 LYS A CA 1
ATOM 812 C C . LYS A 1 102 ? -2.809 -12.003 -7.347 1.00 90.56 102 LYS A C 1
ATOM 814 O O . LYS A 1 102 ? -1.705 -11.857 -7.867 1.00 90.56 102 LYS A O 1
ATOM 819 N N . VAL A 1 103 ? -3.114 -13.071 -6.607 1.00 94.12 103 VAL A N 1
ATOM 820 C CA . VAL A 1 103 ? -2.146 -14.142 -6.318 1.00 94.12 103 VAL A CA 1
ATOM 821 C C . VAL A 1 103 ? -1.721 -14.840 -7.607 1.00 94.12 103 VAL A C 1
ATOM 823 O O . VAL A 1 103 ? -0.527 -15.026 -7.839 1.00 94.12 103 VAL A O 1
ATOM 826 N N . SER A 1 104 ? -2.676 -15.167 -8.481 1.00 94.88 104 SER A N 1
ATOM 827 C CA . SER A 1 104 ? -2.376 -15.801 -9.767 1.00 94.88 104 SER A CA 1
ATOM 828 C C . SER A 1 104 ? -1.487 -14.923 -10.654 1.00 94.88 104 SER A C 1
ATOM 830 O O . SER A 1 104 ? -0.552 -15.433 -11.265 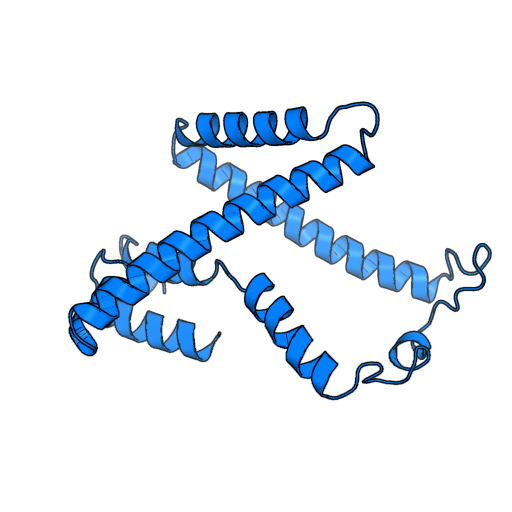1.00 94.88 104 SER A O 1
ATOM 832 N N . ALA A 1 105 ? -1.702 -13.603 -10.659 1.00 94.06 105 ALA A N 1
ATOM 833 C CA . ALA A 1 105 ? -0.890 -12.652 -11.408 1.00 94.06 105 ALA A CA 1
ATOM 834 C C . ALA A 1 105 ? 0.550 -12.587 -10.878 1.00 94.06 105 ALA A C 1
ATOM 836 O O . ALA A 1 105 ? 1.487 -12.605 -11.671 1.00 94.06 105 ALA A O 1
ATOM 837 N N . ILE A 1 106 ? 0.748 -12.582 -9.554 1.00 93.94 106 ILE A N 1
ATOM 838 C CA . ILE A 1 106 ? 2.088 -12.623 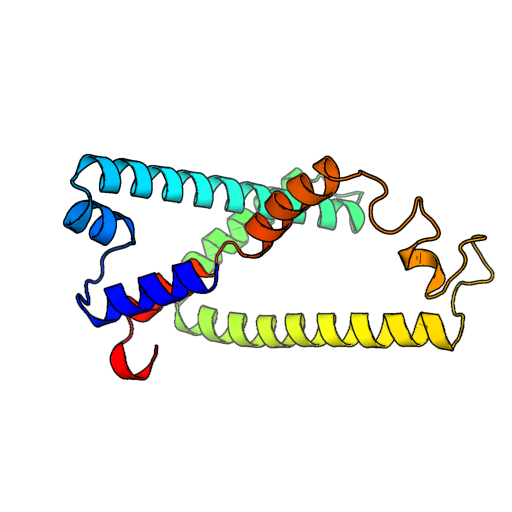-8.943 1.00 93.94 106 ILE A CA 1
ATOM 839 C C . ILE A 1 106 ? 2.819 -13.907 -9.343 1.00 93.94 106 ILE A C 1
ATOM 841 O O . ILE A 1 106 ? 3.962 -13.848 -9.796 1.00 93.94 106 ILE A O 1
ATOM 845 N N . VAL A 1 107 ? 2.156 -15.061 -9.231 1.00 95.62 107 VAL A N 1
ATOM 846 C CA . VAL A 1 107 ? 2.739 -16.352 -9.628 1.00 95.62 107 VAL A CA 1
ATOM 847 C C . VAL A 1 107 ? 3.084 -16.351 -11.117 1.00 95.62 107 VAL A C 1
ATOM 849 O O . VAL A 1 107 ? 4.191 -16.741 -11.487 1.00 95.62 107 VAL A O 1
ATOM 852 N N . ALA A 1 108 ? 2.184 -15.856 -11.968 1.00 94.31 108 ALA A N 1
ATOM 853 C CA . ALA A 1 108 ? 2.416 -15.745 -13.402 1.00 94.31 108 ALA A CA 1
ATOM 854 C C . ALA A 1 108 ? 3.608 -14.831 -13.724 1.00 94.31 108 ALA A C 1
ATOM 856 O O . ALA A 1 108 ? 4.441 -15.206 -14.544 1.00 94.31 108 ALA A O 1
ATOM 857 N N . MET A 1 109 ? 3.745 -13.681 -13.055 1.00 92.69 109 MET A N 1
ATOM 858 C CA . MET A 1 109 ? 4.894 -12.786 -13.227 1.00 92.69 109 MET A CA 1
ATOM 859 C C . MET A 1 109 ? 6.211 -13.444 -12.809 1.00 92.69 109 MET A C 1
ATOM 861 O O . MET A 1 109 ? 7.208 -13.297 -13.513 1.00 92.69 109 MET A O 1
ATOM 865 N N . ILE A 1 110 ? 6.227 -14.196 -11.704 1.00 92.38 110 ILE A N 1
ATOM 866 C CA . ILE A 1 110 ? 7.424 -14.916 -11.244 1.00 92.38 110 ILE A CA 1
ATOM 867 C C . ILE A 1 110 ? 7.826 -15.980 -12.272 1.00 92.38 110 ILE A C 1
ATOM 869 O O . ILE A 1 110 ? 8.979 -16.022 -12.702 1.00 92.38 110 ILE A O 1
ATOM 873 N N . VAL A 1 111 ? 6.874 -16.812 -12.706 1.00 93.25 111 VAL A N 1
ATOM 874 C CA . VAL A 1 111 ? 7.120 -17.869 -13.700 1.00 93.25 111 VAL A CA 1
ATOM 875 C C . VAL A 1 111 ? 7.555 -17.272 -15.039 1.00 93.25 111 VAL A C 1
ATOM 877 O O . VAL A 1 111 ? 8.515 -17.756 -15.634 1.00 93.25 111 VAL A O 1
ATOM 880 N N . ALA A 1 112 ? 6.907 -16.198 -15.495 1.00 88.62 112 ALA A N 1
ATOM 881 C CA . ALA A 1 112 ? 7.284 -15.492 -16.715 1.00 88.62 112 ALA A CA 1
ATOM 882 C C . ALA A 1 112 ? 8.686 -14.877 -16.610 1.00 88.62 112 ALA A C 1
ATOM 884 O O . ALA A 1 112 ? 9.461 -14.990 -17.554 1.00 88.62 112 ALA A O 1
ATOM 885 N N . GLY A 1 113 ? 9.048 -14.294 -15.463 1.00 86.69 113 GLY A N 1
ATOM 886 C CA . GLY A 1 113 ? 10.387 -13.760 -15.208 1.00 86.69 113 GLY A CA 1
ATOM 887 C C . GLY A 1 113 ? 11.474 -14.835 -15.287 1.00 86.69 113 GLY A C 1
ATOM 888 O O . GLY A 1 113 ? 12.482 -14.644 -15.968 1.00 86.69 113 GLY A O 1
ATOM 889 N N . PHE A 1 114 ? 11.247 -16.002 -14.673 1.00 85.62 114 PHE A N 1
ATOM 890 C CA . PHE A 1 114 ? 12.142 -17.156 -14.824 1.00 85.62 114 PHE A CA 1
ATOM 891 C C . PHE A 1 114 ? 12.180 -17.673 -16.265 1.00 85.62 114 PHE A C 1
ATOM 893 O O . PHE A 1 114 ? 13.255 -17.985 -16.771 1.00 85.62 114 PHE A O 1
ATOM 900 N N . GLY A 1 115 ? 11.035 -17.721 -16.949 1.00 83.81 115 GLY A N 1
ATOM 901 C CA . GLY A 1 115 ? 10.952 -18.099 -18.358 1.00 83.81 115 GLY A CA 1
ATOM 902 C C . GLY A 1 115 ? 11.787 -17.179 -19.250 1.00 83.81 115 GLY A C 1
ATOM 903 O O . GLY A 1 115 ? 12.594 -17.658 -20.040 1.00 83.81 115 GLY A O 1
ATOM 904 N N . ILE A 1 116 ? 11.669 -15.862 -19.076 1.00 83.94 116 ILE A N 1
ATOM 905 C CA . ILE A 1 116 ? 12.471 -14.862 -19.793 1.00 83.94 116 ILE A CA 1
ATOM 906 C C . ILE A 1 116 ? 13.968 -15.067 -19.524 1.00 83.94 116 ILE A C 1
ATOM 908 O O . ILE A 1 116 ? 14.763 -15.030 -20.462 1.00 83.94 116 ILE A O 1
ATOM 912 N N . MET A 1 117 ? 14.350 -15.349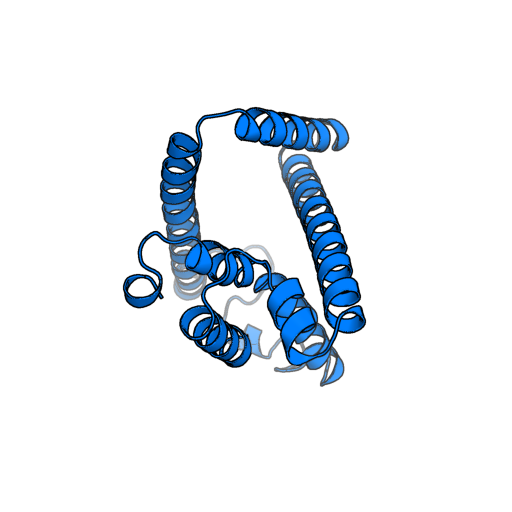 -18.274 1.00 78.75 117 MET A N 1
ATOM 913 C CA . MET A 1 117 ? 15.744 -15.599 -17.896 1.00 78.75 117 MET A CA 1
ATOM 914 C C . MET A 1 117 ? 16.317 -16.881 -18.524 1.00 78.75 117 MET A C 1
ATOM 916 O O . MET A 1 117 ? 17.460 -16.873 -18.969 1.00 78.75 117 MET A O 1
ATOM 920 N N . ILE A 1 118 ? 15.545 -17.973 -18.575 1.00 79.88 118 ILE A N 1
ATOM 921 C CA . ILE A 1 118 ? 16.001 -19.274 -19.101 1.00 79.88 118 ILE A CA 1
ATOM 922 C C . ILE A 1 118 ? 16.005 -19.292 -20.634 1.00 79.88 118 ILE A C 1
ATOM 924 O O . ILE A 1 118 ? 16.943 -19.801 -21.243 1.00 79.88 118 ILE A O 1
ATOM 928 N N . PHE A 1 119 ? 14.962 -18.748 -21.264 1.00 78.00 119 PHE A N 1
ATOM 929 C CA . PHE A 1 119 ? 14.786 -18.788 -22.718 1.00 78.00 119 PHE A CA 1
ATOM 930 C C . PHE A 1 119 ? 15.407 -17.585 -23.446 1.00 78.00 119 PHE A C 1
ATOM 932 O O . PHE A 1 119 ? 15.408 -17.560 -24.674 1.00 78.00 119 PHE A O 1
ATOM 939 N N . GLY A 1 120 ? 15.926 -16.585 -22.723 1.00 68.31 120 GLY A N 1
ATOM 940 C CA . GLY A 1 120 ? 16.566 -15.402 -23.312 1.00 68.31 120 GLY A CA 1
ATOM 941 C C . GLY A 1 120 ? 15.622 -14.536 -24.155 1.00 68.31 120 GLY A C 1
ATOM 942 O O . GLY A 1 120 ? 16.065 -13.838 -25.071 1.00 68.31 120 GLY A O 1
ATOM 943 N N . ILE A 1 121 ? 14.313 -14.593 -23.884 1.00 65.12 121 ILE A N 1
ATOM 944 C CA . ILE A 1 121 ? 13.286 -13.860 -24.636 1.00 65.12 121 ILE A CA 1
ATOM 945 C C . ILE A 1 121 ? 13.444 -12.362 -24.335 1.00 65.12 121 ILE A C 1
ATOM 947 O O . ILE A 1 121 ? 13.074 -11.902 -23.262 1.00 65.12 121 ILE A O 1
ATOM 951 N N . GLY A 1 122 ? 14.008 -11.601 -25.279 1.00 60.75 122 GLY A N 1
ATOM 952 C CA . GLY A 1 122 ? 14.252 -10.156 -25.139 1.00 60.75 122 GLY A CA 1
ATOM 953 C C . GLY A 1 122 ? 15.726 -9.737 -25.157 1.00 60.75 122 GLY A C 1
ATOM 954 O O . GLY A 1 122 ? 16.007 -8.547 -25.287 1.00 60.75 122 GLY A O 1
ATOM 955 N N . SER A 1 123 ? 16.671 -10.686 -25.130 1.00 55.38 123 SER A N 1
ATOM 956 C CA . SER A 1 123 ? 18.117 -10.398 -25.192 1.00 55.38 123 SER A CA 1
ATOM 957 C C . SER A 1 123 ? 18.563 -9.760 -26.519 1.00 55.38 123 SER A C 1
ATOM 959 O O . SER A 1 123 ? 19.651 -9.200 -26.604 1.00 55.38 123 SER A O 1
ATOM 961 N N . SER A 1 124 ? 17.734 -9.830 -27.566 1.00 52.12 124 SER A N 1
ATOM 962 C CA . SER A 1 124 ? 18.075 -9.398 -28.929 1.00 52.12 124 SER A CA 1
ATOM 963 C C . SER A 1 124 ? 17.800 -7.918 -29.226 1.00 52.12 124 SER A C 1
ATOM 965 O O . SER A 1 124 ? 18.332 -7.404 -30.205 1.00 52.12 124 SER A O 1
ATOM 967 N N . THR A 1 125 ? 16.963 -7.234 -28.434 1.00 54.25 125 THR A N 1
ATOM 968 C CA . THR A 1 125 ? 16.358 -5.953 -28.863 1.00 54.25 125 THR A CA 1
ATOM 969 C C . THR A 1 125 ? 16.935 -4.716 -28.164 1.00 54.25 125 THR A C 1
ATOM 971 O O . THR A 1 125 ? 16.822 -3.622 -28.708 1.00 54.25 125 THR A O 1
ATOM 974 N N . SER A 1 126 ? 17.595 -4.854 -27.003 1.00 52.44 126 SER A N 1
ATOM 975 C CA . SER A 1 126 ? 17.835 -3.682 -26.131 1.00 52.44 126 SER A CA 1
ATOM 976 C C . SER A 1 126 ? 19.222 -3.572 -25.486 1.00 52.44 126 SER A C 1
ATOM 978 O O . SER A 1 126 ? 19.420 -2.688 -24.657 1.00 52.44 126 SER A O 1
ATOM 980 N N . GLY A 1 127 ? 20.180 -4.464 -25.776 1.00 54.31 127 GLY A N 1
ATOM 981 C CA . GLY A 1 127 ? 21.505 -4.438 -25.122 1.00 54.31 127 GLY A CA 1
ATOM 982 C C . GLY A 1 127 ? 21.464 -4.597 -23.591 1.00 54.31 127 GLY A C 1
ATOM 983 O O . GLY A 1 127 ? 22.447 -4.326 -22.911 1.00 54.31 127 GLY A O 1
ATOM 984 N N . THR A 1 128 ? 20.319 -5.007 -23.040 1.00 57.75 128 THR A N 1
ATOM 985 C CA . THR A 1 128 ? 20.134 -5.266 -21.613 1.00 57.75 128 THR A CA 1
ATOM 986 C C . THR A 1 128 ? 20.500 -6.720 -21.365 1.00 57.75 128 THR A C 1
ATOM 988 O O . THR A 1 128 ? 19.813 -7.617 -21.851 1.00 57.75 128 THR A O 1
ATOM 991 N N . GLU A 1 129 ? 21.598 -6.965 -20.651 1.00 59.94 129 GLU A N 1
ATOM 992 C CA . GLU A 1 129 ? 21.957 -8.321 -20.246 1.00 59.94 129 GLU A CA 1
ATOM 993 C C . GLU A 1 129 ? 20.851 -8.875 -19.346 1.00 59.94 129 GLU A C 1
ATOM 995 O O . GLU A 1 129 ? 20.599 -8.348 -18.266 1.00 59.94 129 GLU A O 1
ATOM 1000 N N . ILE A 1 130 ? 20.159 -9.919 -19.795 1.00 66.88 130 ILE A N 1
ATOM 1001 C CA . ILE A 1 130 ? 19.172 -10.638 -18.988 1.00 66.88 130 ILE A CA 1
ATOM 1002 C C . ILE A 1 130 ? 19.939 -11.727 -18.238 1.00 66.88 130 ILE A C 1
ATOM 1004 O O . ILE A 1 130 ? 20.455 -12.659 -18.849 1.00 66.88 130 ILE A O 1
ATOM 1008 N N . GLY A 1 131 ? 20.058 -11.604 -16.916 1.00 68.62 131 GLY A N 1
ATOM 1009 C CA . GLY A 1 131 ? 20.819 -12.571 -16.125 1.00 68.62 131 GLY A CA 1
ATOM 1010 C C . GLY A 1 131 ? 20.950 -12.215 -14.649 1.00 68.62 131 GLY A C 1
ATOM 1011 O O . GLY A 1 131 ? 20.714 -11.077 -14.242 1.00 68.62 131 GLY A O 1
ATOM 1012 N N . ILE A 1 132 ? 21.365 -13.202 -13.852 1.00 74.69 132 ILE A N 1
ATOM 1013 C CA . ILE A 1 132 ? 21.596 -13.082 -12.399 1.00 74.69 132 ILE A CA 1
ATOM 1014 C C . ILE A 1 132 ? 22.647 -12.002 -12.083 1.00 74.69 132 ILE A C 1
ATOM 1016 O O . ILE A 1 132 ? 22.600 -11.393 -11.017 1.00 74.69 132 ILE A O 1
ATOM 1020 N N . SER A 1 133 ? 23.532 -11.695 -13.037 1.00 76.06 133 SER A N 1
ATOM 1021 C CA . SER A 1 133 ? 24.489 -10.590 -12.951 1.00 76.06 133 SER A CA 1
ATOM 1022 C C . SER A 1 133 ? 23.838 -9.236 -12.655 1.00 76.06 133 SER A C 1
ATOM 1024 O O . SER A 1 133 ? 24.465 -8.415 -11.992 1.00 76.06 133 SER A O 1
ATOM 1026 N N . ASN A 1 134 ? 22.566 -9.014 -13.022 1.00 78.00 134 ASN A N 1
ATOM 1027 C CA . ASN A 1 134 ? 21.829 -7.783 -12.694 1.00 78.00 134 ASN A CA 1
ATOM 1028 C C . ASN A 1 134 ? 21.734 -7.500 -11.192 1.00 78.00 134 ASN A C 1
ATOM 1030 O O . ASN A 1 134 ? 21.561 -6.345 -10.812 1.00 78.00 134 ASN A O 1
ATOM 1034 N N . LEU A 1 135 ? 21.872 -8.520 -10.339 1.00 78.12 135 LEU A N 1
ATOM 1035 C CA . LEU A 1 135 ? 21.850 -8.343 -8.887 1.00 78.12 135 LEU A CA 1
ATOM 1036 C C . LEU A 1 135 ? 23.028 -7.498 -8.371 1.00 78.12 135 LEU A C 1
ATOM 1038 O O . LEU A 1 135 ? 22.947 -6.958 -7.271 1.00 78.12 135 LEU A O 1
ATOM 1042 N N . TRP A 1 136 ? 24.120 -7.386 -9.138 1.00 82.56 136 TRP A N 1
ATOM 1043 C CA . TRP A 1 136 ? 25.298 -6.595 -8.761 1.00 82.56 136 TRP A CA 1
ATOM 1044 C C . TRP A 1 136 ? 25.897 -5.755 -9.898 1.00 82.56 136 TRP A C 1
ATOM 1046 O O . TRP A 1 136 ? 26.755 -4.915 -9.633 1.00 82.56 136 TRP A O 1
ATOM 1056 N N . ALA A 1 137 ? 25.470 -5.943 -11.148 1.00 77.69 137 ALA A N 1
ATOM 1057 C CA . ALA A 1 137 ? 26.017 -5.233 -12.306 1.00 77.69 137 ALA A CA 1
ATOM 1058 C C . ALA A 1 137 ? 25.711 -3.724 -12.290 1.00 77.69 137 ALA A C 1
ATOM 1060 O O . ALA A 1 137 ? 26.509 -2.931 -12.783 1.00 77.69 137 ALA A O 1
ATOM 1061 N N . HIS A 1 138 ? 24.607 -3.305 -11.665 1.00 78.44 138 HIS A N 1
ATOM 1062 C CA . HIS A 1 138 ? 24.153 -1.907 -11.632 1.00 78.44 138 HIS A CA 1
ATOM 1063 C C . HIS A 1 138 ? 24.615 -1.163 -10.372 1.00 78.44 138 HIS A C 1
ATOM 1065 O O . HIS A 1 138 ? 23.806 -0.588 -9.649 1.00 78.44 138 HIS A O 1
ATOM 1071 N N . GLY A 1 139 ? 25.922 -1.189 -10.089 1.00 72.56 139 GLY A N 1
ATOM 1072 C CA . GLY A 1 139 ? 26.513 -0.497 -8.931 1.00 72.56 139 GLY A CA 1
ATOM 1073 C C . GLY A 1 139 ? 26.620 -1.339 -7.652 1.00 72.56 139 GLY A C 1
ATOM 1074 O O . GLY A 1 139 ? 26.697 -0.787 -6.555 1.00 72.56 139 GLY A O 1
ATOM 1075 N N . GLY A 1 140 ? 26.660 -2.669 -7.775 1.00 81.69 140 GLY A N 1
ATOM 1076 C CA . GLY A 1 140 ? 26.773 -3.604 -6.652 1.00 81.69 140 GLY A CA 1
ATOM 1077 C C . GLY A 1 140 ? 25.441 -3.878 -5.948 1.00 81.69 140 GLY A C 1
ATOM 1078 O O . GLY A 1 140 ? 24.378 -3.504 -6.426 1.00 81.69 140 GLY A O 1
ATOM 1079 N N . PHE A 1 141 ? 25.499 -4.544 -4.792 1.00 81.62 141 PHE A N 1
ATOM 1080 C CA . PHE A 1 141 ? 24.305 -4.891 -4.003 1.00 81.62 141 PHE A CA 1
ATOM 1081 C C . PHE A 1 141 ? 23.644 -3.673 -3.324 1.00 81.62 141 PHE A C 1
ATOM 1083 O O . PHE A 1 141 ? 22.446 -3.674 -3.060 1.00 81.62 141 PHE A O 1
ATOM 1090 N N . MET A 1 142 ? 24.418 -2.619 -3.039 1.00 86.06 142 MET A N 1
ATOM 1091 C CA . MET A 1 142 ? 23.937 -1.376 -2.418 1.00 86.06 142 MET A CA 1
ATOM 1092 C C . MET A 1 142 ? 24.360 -0.150 -3.241 1.00 86.06 142 MET A C 1
ATOM 1094 O O . MET A 1 142 ? 25.186 0.639 -2.779 1.00 86.06 142 MET A O 1
ATOM 1098 N N . PRO A 1 143 ? 23.788 0.051 -4.441 1.00 85.44 143 PRO A N 1
ATOM 1099 C CA . PRO A 1 143 ? 24.192 1.140 -5.335 1.00 85.44 143 PRO A CA 1
ATOM 1100 C C . PRO A 1 143 ? 23.896 2.531 -4.758 1.00 85.44 143 PRO A C 1
ATOM 1102 O O . PRO A 1 143 ? 24.619 3.484 -5.023 1.00 85.44 143 PRO A O 1
ATOM 1105 N N . ASN A 1 144 ? 22.871 2.636 -3.906 1.00 86.25 144 ASN A N 1
ATOM 1106 C CA . ASN A 1 144 ? 22.498 3.861 -3.189 1.00 86.25 144 ASN A CA 1
ATOM 1107 C C . ASN A 1 144 ? 23.044 3.904 -1.741 1.00 86.25 144 ASN A C 1
ATOM 1109 O O . ASN A 1 144 ? 22.602 4.719 -0.926 1.00 86.25 144 ASN A O 1
ATOM 1113 N N . GLY A 1 145 ? 23.972 3.003 -1.395 1.00 88.31 145 GLY A N 1
ATOM 1114 C CA . GLY A 1 145 ? 24.567 2.890 -0.063 1.00 88.31 145 GLY A CA 1
ATOM 1115 C C . GLY A 1 145 ? 23.562 2.613 1.064 1.00 88.31 145 GLY A C 1
ATOM 1116 O O . GLY A 1 145 ? 22.422 2.200 0.844 1.00 88.31 145 GLY A O 1
ATOM 1117 N N . VAL A 1 146 ? 23.994 2.870 2.303 1.00 90.31 146 VAL A N 1
ATOM 1118 C CA . VAL A 1 146 ? 23.174 2.671 3.514 1.00 90.31 146 VAL A CA 1
ATOM 1119 C C . VAL A 1 146 ? 21.948 3.587 3.523 1.00 90.31 146 VAL A C 1
ATOM 1121 O O . VAL A 1 146 ? 20.879 3.180 3.968 1.00 90.31 146 VAL A O 1
ATOM 1124 N N . THR A 1 147 ? 22.057 4.801 2.982 1.00 90.44 147 THR A N 1
ATOM 1125 C CA . THR A 1 147 ? 20.921 5.728 2.892 1.00 90.44 147 THR A CA 1
ATOM 1126 C C . THR A 1 147 ? 19.816 5.179 1.990 1.00 90.44 147 THR A C 1
ATOM 1128 O O . THR A 1 147 ? 18.646 5.262 2.353 1.00 90.44 147 THR A O 1
ATOM 1131 N N . GLY A 1 148 ? 20.164 4.553 0.861 1.00 89.88 148 GLY A N 1
ATOM 1132 C CA . GLY A 1 148 ? 19.192 3.872 0.004 1.00 89.88 148 GLY A CA 1
ATOM 1133 C C . GLY A 1 148 ? 18.534 2.671 0.681 1.00 89.88 148 GLY A C 1
ATOM 1134 O O . GLY A 1 148 ? 17.332 2.467 0.526 1.00 89.88 148 GLY A O 1
ATOM 1135 N N . LEU A 1 149 ? 19.294 1.915 1.481 1.00 90.38 149 LEU A N 1
ATOM 1136 C CA . LEU A 1 149 ? 18.749 0.830 2.302 1.00 90.38 149 LEU A CA 1
ATOM 1137 C C . LEU A 1 149 ? 17.742 1.356 3.336 1.00 90.38 149 LEU A C 1
ATOM 1139 O O . LEU A 1 149 ? 16.679 0.774 3.512 1.00 90.38 149 LEU A O 1
ATOM 1143 N N . ILE A 1 150 ? 18.044 2.471 4.004 1.00 92.00 150 ILE A N 1
ATOM 1144 C CA . ILE A 1 150 ? 17.117 3.076 4.970 1.00 92.00 150 ILE A CA 1
ATOM 1145 C C . ILE A 1 150 ? 15.867 3.612 4.259 1.00 92.00 150 ILE A C 1
ATOM 1147 O O . ILE A 1 150 ? 14.753 3.407 4.736 1.00 92.00 150 ILE A O 1
ATOM 1151 N N . ALA A 1 151 ? 16.028 4.249 3.098 1.00 90.81 151 ALA A N 1
ATOM 1152 C CA . ALA A 1 151 ? 14.909 4.757 2.310 1.00 90.81 151 ALA A CA 1
ATOM 1153 C C . ALA A 1 151 ? 13.985 3.636 1.801 1.00 90.81 151 ALA A C 1
ATOM 1155 O O . ALA A 1 151 ? 12.768 3.820 1.760 1.00 90.81 151 ALA A O 1
ATOM 1156 N N . SER A 1 152 ? 14.526 2.460 1.462 1.00 90.50 152 SER A N 1
ATOM 1157 C CA . SER A 1 152 ? 13.706 1.328 1.016 1.00 90.50 152 SER A CA 1
ATOM 1158 C C . SER A 1 152 ? 12.791 0.802 2.123 1.00 90.50 152 SER A C 1
ATOM 1160 O O . SER A 1 152 ? 11.672 0.390 1.823 1.00 90.50 152 SER A O 1
ATOM 1162 N N . PHE A 1 153 ? 13.187 0.902 3.400 1.00 90.25 153 PHE A N 1
ATOM 1163 C CA . PHE A 1 153 ? 12.304 0.539 4.511 1.00 90.25 153 PHE A CA 1
ATOM 1164 C C . PHE A 1 153 ? 11.025 1.373 4.539 1.00 90.25 153 PHE A C 1
ATOM 1166 O O . PHE A 1 153 ? 9.979 0.818 4.854 1.00 90.25 153 PHE A O 1
ATOM 1173 N N . ALA A 1 154 ? 11.064 2.657 4.170 1.00 88.12 154 ALA A N 1
ATOM 1174 C CA . ALA A 1 154 ? 9.856 3.481 4.108 1.00 88.12 154 ALA A CA 1
ATOM 1175 C C . ALA A 1 154 ? 8.866 2.954 3.054 1.00 88.12 154 ALA A C 1
ATOM 1177 O O . ALA A 1 154 ? 7.676 2.821 3.333 1.00 88.12 154 ALA A O 1
ATOM 1178 N N . VAL A 1 155 ? 9.370 2.577 1.874 1.00 87.44 155 VAL A N 1
ATOM 1179 C CA . VAL A 1 155 ? 8.559 1.983 0.796 1.00 87.44 155 VAL A CA 1
ATOM 1180 C C . VAL A 1 155 ? 7.998 0.626 1.218 1.00 87.44 155 VAL A C 1
ATOM 1182 O O . VAL A 1 155 ? 6.824 0.344 0.999 1.00 87.44 155 VAL A O 1
ATOM 1185 N N . VAL A 1 156 ? 8.819 -0.205 1.864 1.00 88.25 156 VAL A N 1
ATOM 1186 C CA . VAL A 1 156 ? 8.395 -1.510 2.385 1.00 88.25 156 VAL A CA 1
ATOM 1187 C C . VAL A 1 156 ? 7.322 -1.337 3.459 1.00 88.25 156 VAL A C 1
ATOM 1189 O O . VAL A 1 156 ? 6.298 -2.007 3.401 1.00 88.25 156 VAL A O 1
ATOM 1192 N N . MET A 1 157 ? 7.508 -0.423 4.413 1.00 85.88 157 MET A N 1
ATOM 1193 C CA . MET A 1 157 ? 6.512 -0.138 5.448 1.00 85.88 157 MET A CA 1
ATOM 1194 C C . MET A 1 157 ? 5.182 0.317 4.847 1.00 85.88 157 MET A C 1
ATOM 1196 O O . MET A 1 157 ? 4.148 -0.178 5.282 1.00 85.88 157 MET A O 1
ATOM 1200 N N . PHE A 1 158 ? 5.214 1.182 3.830 1.00 84.44 158 PHE A N 1
ATOM 1201 C CA . PHE A 1 158 ? 4.018 1.597 3.097 1.00 84.44 158 PHE A CA 1
ATOM 1202 C C . PHE A 1 158 ? 3.326 0.413 2.402 1.00 84.44 158 PHE A C 1
ATOM 1204 O O . PHE A 1 158 ? 2.117 0.260 2.517 1.00 84.44 158 PHE A O 1
ATOM 1211 N N . ALA A 1 159 ? 4.083 -0.477 1.750 1.00 85.69 159 ALA A N 1
ATOM 1212 C CA . ALA A 1 159 ? 3.532 -1.658 1.076 1.00 85.69 159 ALA A CA 1
ATOM 1213 C C . ALA A 1 159 ? 2.895 -2.687 2.032 1.00 85.69 159 ALA A C 1
ATOM 1215 O O . ALA A 1 159 ? 2.054 -3.476 1.609 1.00 85.69 159 ALA A O 1
ATOM 1216 N N . PHE A 1 160 ? 3.303 -2.695 3.306 1.00 82.94 160 PHE A N 1
ATOM 1217 C CA . PHE A 1 160 ? 2.698 -3.508 4.367 1.00 82.94 160 PHE A CA 1
ATOM 1218 C C . PHE A 1 160 ? 1.593 -2.768 5.147 1.00 82.94 160 PHE A C 1
ATOM 1220 O O . PHE A 1 160 ? 1.062 -3.338 6.105 1.00 82.94 160 PHE A O 1
ATOM 1227 N N . GLY A 1 161 ? 1.263 -1.528 4.770 1.00 79.44 161 GLY A N 1
ATOM 1228 C CA . GLY A 1 161 ? 0.105 -0.807 5.298 1.00 79.44 161 GLY A CA 1
ATOM 1229 C C . GLY A 1 161 ? -1.202 -1.530 4.963 1.00 79.44 161 GLY A C 1
ATOM 1230 O O . GLY A 1 161 ? -1.289 -2.266 3.978 1.00 79.44 161 GLY A O 1
ATOM 1231 N N . GLY A 1 162 ? -2.213 -1.375 5.811 1.00 75.12 162 GLY A N 1
ATOM 1232 C CA . GLY A 1 162 ? -3.513 -2.034 5.693 1.00 75.12 162 GLY A CA 1
ATOM 1233 C C . GLY A 1 162 ? -3.613 -3.402 6.377 1.00 75.12 162 GLY A C 1
ATOM 1234 O O . GLY A 1 162 ? -4.724 -3.866 6.627 1.00 75.12 162 GLY A O 1
ATOM 1235 N N . ILE A 1 163 ? -2.503 -4.048 6.760 1.00 76.81 163 ILE A N 1
ATOM 1236 C CA . ILE A 1 163 ? -2.545 -5.323 7.514 1.00 76.81 163 ILE A CA 1
ATOM 1237 C C . ILE A 1 163 ? -3.181 -5.124 8.892 1.00 76.81 163 ILE A C 1
ATOM 1239 O O . ILE A 1 163 ? -3.822 -6.025 9.429 1.00 76.81 163 ILE A O 1
ATOM 1243 N N . GLU A 1 164 ? -3.055 -3.930 9.454 1.00 75.12 164 GLU A N 1
ATOM 1244 C CA . GLU A 1 164 ? -3.702 -3.535 10.695 1.00 75.12 164 GLU A CA 1
ATOM 1245 C C . GLU A 1 164 ? -5.231 -3.667 10.623 1.00 75.12 164 GLU A C 1
ATOM 1247 O O . GLU A 1 164 ? -5.850 -4.033 11.618 1.00 75.12 164 GLU A O 1
ATOM 1252 N N . ILE A 1 165 ? -5.853 -3.488 9.454 1.00 74.19 165 ILE A N 1
ATOM 1253 C CA . ILE A 1 165 ? -7.310 -3.624 9.300 1.00 74.19 165 ILE A CA 1
ATOM 1254 C C . ILE A 1 165 ? -7.763 -5.034 9.698 1.00 74.19 165 ILE A C 1
ATOM 1256 O O . ILE A 1 165 ? -8.781 -5.175 10.371 1.00 74.19 165 ILE A O 1
ATOM 1260 N N . ILE A 1 166 ? -6.960 -6.065 9.406 1.00 70.62 166 ILE A N 1
ATOM 1261 C CA . ILE A 1 166 ? -7.232 -7.451 9.820 1.00 70.62 166 ILE A CA 1
ATOM 1262 C C . ILE A 1 166 ? -7.331 -7.545 11.347 1.00 70.62 166 ILE A C 1
ATOM 1264 O O . ILE A 1 166 ? -8.229 -8.203 11.864 1.00 70.62 166 ILE A O 1
ATOM 1268 N N . GLY A 1 167 ? -6.449 -6.852 12.074 1.00 64.25 167 GLY A N 1
ATOM 1269 C CA . GLY A 1 167 ? -6.470 -6.807 13.537 1.00 64.25 167 GLY A CA 1
ATOM 1270 C C . GLY A 1 167 ? -7.718 -6.123 14.105 1.00 64.25 167 GLY A C 1
ATOM 1271 O O . GLY A 1 167 ? -8.239 -6.570 15.123 1.00 64.25 167 GLY A O 1
ATOM 1272 N N . ILE A 1 168 ? -8.230 -5.080 13.439 1.00 66.44 168 ILE A N 1
ATOM 1273 C CA . ILE A 1 168 ? -9.483 -4.408 13.833 1.00 66.44 168 ILE A CA 1
ATOM 1274 C C . ILE A 1 168 ? -10.677 -5.326 13.564 1.00 66.44 168 ILE A C 1
ATOM 1276 O O . ILE A 1 168 ? -11.472 -5.583 14.465 1.00 66.44 168 ILE A O 1
ATOM 1280 N N . THR A 1 169 ? -10.785 -5.860 12.346 1.00 67.75 169 THR A N 1
ATOM 1281 C CA . THR A 1 169 ? -11.905 -6.719 11.936 1.00 67.75 169 THR A CA 1
ATOM 1282 C C . THR A 1 169 ? -11.955 -8.017 12.739 1.00 67.75 169 THR A C 1
ATOM 1284 O O . THR A 1 169 ? -13.035 -8.509 13.054 1.00 67.75 169 THR A O 1
ATOM 1287 N N . ALA A 1 170 ? -10.806 -8.564 13.131 1.00 60.78 170 ALA A N 1
ATOM 1288 C CA . ALA A 1 170 ? -10.758 -9.746 13.978 1.00 60.78 170 ALA A CA 1
ATOM 1289 C C . ALA A 1 170 ? -11.291 -9.499 15.403 1.00 60.78 170 ALA A C 1
ATOM 1291 O O . ALA A 1 170 ? -11.859 -10.412 16.000 1.00 60.78 170 ALA A O 1
ATOM 1292 N N . GLY A 1 171 ? -11.190 -8.269 15.925 1.00 58.62 171 GLY A N 1
ATOM 1293 C CA . GLY A 1 171 ? -11.840 -7.866 17.178 1.00 58.62 171 GLY A CA 1
ATOM 1294 C C . GLY A 1 171 ? -13.372 -7.812 17.089 1.00 58.62 171 GLY A C 1
ATOM 1295 O O . GLY A 1 171 ? -14.052 -7.953 18.102 1.00 58.62 171 GLY A O 1
ATOM 1296 N N . GLU A 1 172 ? -13.924 -7.668 15.881 1.00 60.25 172 GLU A N 1
ATOM 1297 C CA . GLU A 1 172 ? -15.368 -7.687 15.599 1.00 60.25 172 GLU A CA 1
ATOM 1298 C C . GLU A 1 172 ? -15.885 -9.080 15.191 1.00 60.25 172 GLU A C 1
ATOM 1300 O O . GLU A 1 172 ? -17.088 -9.270 14.974 1.00 60.25 172 GLU A O 1
ATOM 1305 N N . ALA A 1 173 ? -14.999 -10.076 15.080 1.00 60.16 173 ALA A N 1
ATOM 1306 C CA . ALA A 1 173 ? -15.383 -11.437 14.743 1.00 60.16 173 ALA A CA 1
ATOM 1307 C C . ALA A 1 173 ? -16.273 -12.042 15.838 1.00 60.16 173 ALA A C 1
ATOM 1309 O O . ALA A 1 173 ? -16.064 -11.850 17.034 1.00 60.16 173 ALA A O 1
ATOM 1310 N N . LYS A 1 174 ? -17.258 -12.843 15.416 1.00 53.56 174 LYS A N 1
ATOM 1311 C CA . LYS A 1 174 ? -18.255 -13.469 16.304 1.00 53.56 174 LYS A CA 1
ATOM 1312 C C . LYS A 1 174 ? -17.637 -14.383 17.376 1.00 53.56 174 LYS A C 1
ATOM 1314 O O . LYS A 1 174 ? -18.305 -14.686 18.359 1.00 53.56 174 LYS A O 1
ATOM 1319 N N . ASP A 1 175 ? -16.396 -14.823 17.157 1.00 58.41 175 ASP A N 1
ATOM 1320 C CA . ASP A 1 175 ? -15.585 -15.598 18.096 1.00 58.41 175 ASP A CA 1
ATOM 1321 C C . ASP A 1 175 ? -14.084 -15.261 17.904 1.00 58.41 175 ASP A C 1
ATOM 1323 O O . ASP A 1 175 ? -13.404 -15.884 17.073 1.00 58.41 175 ASP A O 1
ATOM 1327 N N . PRO A 1 176 ? -13.558 -14.236 18.605 1.00 53.44 176 PRO A N 1
ATOM 1328 C CA . PRO A 1 176 ? -12.192 -13.744 18.407 1.00 53.44 176 PRO A CA 1
ATOM 1329 C C . PRO A 1 176 ? -11.121 -14.790 18.739 1.00 53.44 176 PRO A C 1
ATOM 1331 O O . PRO A 1 176 ? -10.114 -14.871 18.049 1.00 53.44 176 PRO A O 1
ATOM 1334 N N . GLN A 1 177 ? -11.354 -15.647 19.742 1.00 55.84 177 GLN A N 1
ATOM 1335 C CA . GLN A 1 177 ? -10.383 -16.659 20.193 1.00 55.84 177 GLN A CA 1
ATOM 1336 C C . GLN A 1 177 ? -10.153 -17.796 19.190 1.00 55.84 177 GLN A C 1
ATOM 1338 O O . GLN A 1 177 ? -9.150 -18.500 19.286 1.00 55.84 177 GLN A O 1
ATOM 1343 N N . ARG A 1 178 ? -11.090 -18.014 18.260 1.00 50.28 178 ARG A N 1
ATOM 1344 C CA . ARG A 1 178 ? -11.004 -19.078 17.249 1.00 50.28 178 ARG A CA 1
ATOM 1345 C C . ARG A 1 178 ? -10.615 -18.563 15.860 1.00 50.28 178 ARG A C 1
ATOM 1347 O O . ARG A 1 178 ? -10.298 -19.373 14.992 1.00 50.28 178 ARG A O 1
ATOM 1354 N N . SER A 1 179 ? -10.698 -17.249 15.651 1.00 49.03 179 SER A N 1
ATOM 1355 C CA . SER A 1 179 ? -10.519 -16.595 14.346 1.00 49.03 179 SER A CA 1
ATOM 1356 C C . SER A 1 179 ? -9.192 -15.827 14.221 1.00 49.03 179 SER A C 1
ATOM 1358 O O . SER A 1 179 ? -8.837 -15.442 13.109 1.00 49.03 179 SER A O 1
ATOM 1360 N N . LEU A 1 180 ? -8.488 -15.616 15.341 1.00 49.47 180 LEU A N 1
ATOM 1361 C CA . LEU A 1 180 ? -7.142 -15.035 15.462 1.00 49.47 180 LEU A CA 1
ATOM 1362 C C . LEU A 1 180 ? -6.096 -16.129 15.699 1.00 49.47 180 LEU A C 1
ATOM 1364 O O . LEU A 1 180 ? -4.975 -15.981 15.164 1.00 49.47 180 LEU A O 1
#

Sequence (180 aa):
MYMVMRALGEMAVHDPVSGSFSHYATRYMGPLAGFVLGWTYAFEMIIVCLADVTAFGIYMGFWFPEVPRWIWVLGIVFLIGALNLCNVKVFGETEFWLSILKVSAIVAMIVAGFGIMIFGIGSSTSGTEIGISNLWAHGGFMPNGVTGLIASFAVVMFAFGGIEIIGITAGEAKDPQRSL

Organism: NCBI:txid1194405